Protein AF-A0A3N9XK97-F1 (afdb_monomer_lite)

pLDDT: mean 85.27, std 16.32, range [43.38, 98.25]

Secondary structure (DSSP, 8-state):
-PPPGGGSPPSS--PPPPEEEETTEEEEPPSS-S---EEEEE--SSPPTTPPPGGGSHHHHHHHHHHHHTT-EEEEEP---PPP-----SSS-GGG-S--

Foldseek 3Di:
DDDDQLADAAPDDFDQFDWDDDPQKIKRAAPDDDDAAEEEDEDDDDDDPPDDFSCNRNHNSVVSRVQSPVRYIYIYGGDHDDDPPPVDDPDDPPPPDPDD

InterPro domains:
  IPR029058 Alpha/Beta hydrolase fold [G3DSA:3.40.50.1820] (5-99)
  IPR029058 Alpha/Beta hydrolase fold [SSF53474] (25-79)

Organism: NCBI:txid709868

Structure (mmCIF, N/CA/C/O backbone):
data_AF-A0A3N9XK97-F1
#
_entry.id   AF-A0A3N9XK97-F1
#
loop_
_atom_site.group_PDB
_atom_site.id
_atom_site.type_symbol
_atom_site.label_atom_id
_atom_site.label_alt_id
_atom_site.label_comp_id
_atom_site.label_asym_id
_atom_site.label_entity_id
_atom_site.label_seq_id
_atom_site.pdbx_PDB_ins_code
_atom_site.Cartn_x
_atom_site.Cartn_y
_atom_site.Cartn_z
_atom_site.occupancy
_atom_site.B_iso_or_equiv
_atom_site.auth_seq_id
_atom_site.auth_comp_id
_atom_site.auth_asym_id
_atom_site.auth_atom_id
_atom_site.pdbx_PDB_model_num
ATOM 1 N N . MET A 1 1 ? 29.096 3.831 1.223 1.00 58.31 1 MET A N 1
ATOM 2 C CA . MET A 1 1 ? 28.212 2.800 0.637 1.00 58.31 1 MET A CA 1
ATOM 3 C C . MET A 1 1 ? 26.780 3.268 0.819 1.00 58.31 1 MET A C 1
ATOM 5 O O . MET A 1 1 ? 26.418 3.600 1.938 1.00 58.31 1 MET A O 1
ATOM 9 N N . THR A 1 2 ? 26.007 3.398 -0.258 1.00 76.38 2 THR A N 1
ATOM 10 C CA . THR A 1 2 ? 24.630 3.913 -0.194 1.00 76.38 2 THR A CA 1
ATOM 11 C C . THR A 1 2 ? 23.667 2.755 0.040 1.00 76.38 2 THR A C 1
ATOM 13 O O . THR A 1 2 ? 23.672 1.804 -0.735 1.00 76.38 2 THR A O 1
ATOM 16 N N . THR A 1 3 ? 22.829 2.830 1.074 1.00 80.94 3 THR A N 1
ATOM 17 C CA . THR A 1 3 ? 21.809 1.807 1.344 1.00 80.94 3 THR A CA 1
ATOM 18 C C . THR A 1 3 ? 20.812 1.715 0.176 1.00 80.94 3 THR A C 1
ATOM 20 O O . THR A 1 3 ? 20.308 2.765 -0.267 1.00 80.94 3 THR A O 1
ATOM 23 N N . PRO A 1 4 ? 20.499 0.501 -0.323 1.00 85.75 4 PRO A N 1
ATOM 24 C CA . PRO A 1 4 ? 19.466 0.290 -1.334 1.00 85.75 4 PRO A CA 1
ATOM 25 C C . PRO A 1 4 ? 18.120 0.855 -0.888 1.00 85.75 4 PRO A C 1
ATOM 27 O O . PRO A 1 4 ? 17.770 0.763 0.286 1.00 85.75 4 PRO A O 1
ATOM 30 N N . VAL A 1 5 ? 17.342 1.414 -1.819 1.00 85.75 5 VAL A N 1
ATOM 31 C CA . VAL A 1 5 ? 16.054 2.066 -1.508 1.00 85.75 5 VAL A CA 1
ATOM 32 C C . VAL A 1 5 ? 15.091 1.151 -0.745 1.00 85.75 5 VAL A C 1
ATOM 34 O O . VAL A 1 5 ? 14.472 1.601 0.213 1.00 85.75 5 VAL A O 1
ATOM 37 N N . ALA A 1 6 ? 15.053 -0.140 -1.087 1.00 86.88 6 ALA A N 1
ATOM 38 C CA . ALA A 1 6 ? 14.200 -1.136 -0.440 1.00 86.88 6 ALA A CA 1
ATOM 39 C C . ALA A 1 6 ? 14.479 -1.304 1.066 1.00 86.88 6 ALA A C 1
ATOM 41 O O . ALA A 1 6 ? 13.582 -1.645 1.834 1.00 86.88 6 ALA A O 1
ATOM 42 N N . GLN A 1 7 ? 15.720 -1.039 1.484 1.00 90.31 7 GLN A N 1
ATOM 43 C CA . GLN A 1 7 ? 16.211 -1.209 2.853 1.00 90.31 7 GLN A CA 1
ATOM 44 C C . GLN A 1 7 ? 16.345 0.115 3.608 1.00 90.31 7 GLN A C 1
ATOM 46 O O . GLN A 1 7 ? 16.758 0.122 4.767 1.00 90.31 7 GLN A O 1
ATOM 51 N N . ARG A 1 8 ? 16.049 1.255 2.971 1.00 90.31 8 ARG A N 1
ATOM 52 C CA . ARG A 1 8 ? 16.104 2.540 3.670 1.00 90.31 8 ARG A CA 1
ATOM 53 C C . ARG A 1 8 ? 14.977 2.579 4.700 1.00 90.31 8 ARG A C 1
ATOM 55 O O . ARG A 1 8 ? 13.827 2.363 4.316 1.00 90.31 8 ARG A O 1
ATOM 62 N N . PRO A 1 9 ? 15.283 2.841 5.981 1.00 90.62 9 PRO A N 1
ATOM 63 C CA . PRO A 1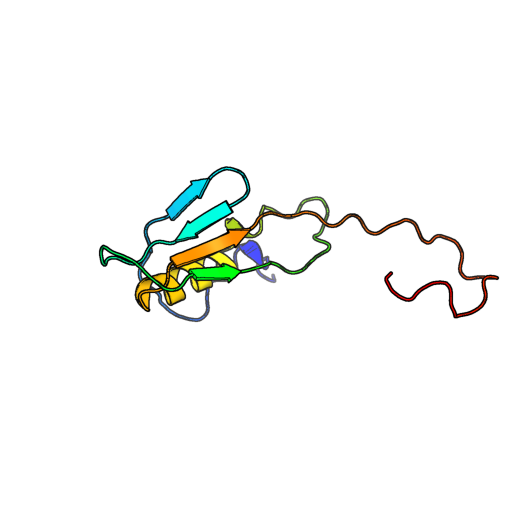 9 ? 14.257 2.902 7.006 1.00 90.62 9 PRO A CA 1
ATOM 64 C C . PRO A 1 9 ? 13.251 4.003 6.673 1.00 90.62 9 PRO A C 1
ATOM 66 O O . PRO A 1 9 ? 13.604 5.041 6.104 1.00 90.62 9 PRO A O 1
ATOM 69 N N . PHE A 1 10 ? 11.993 3.767 7.036 1.00 93.44 10 PHE A N 1
ATOM 70 C CA . PHE A 1 10 ? 10.973 4.799 6.952 1.00 93.44 10 PHE A CA 1
ATOM 71 C C . PHE A 1 10 ? 11.322 5.948 7.903 1.00 93.44 10 PHE A C 1
ATOM 73 O O . PHE A 1 10 ? 11.850 5.723 8.990 1.00 93.44 10 PHE A O 1
ATOM 80 N N . VAL A 1 11 ? 11.057 7.186 7.482 1.00 92.81 11 VAL A N 1
ATOM 81 C CA . VAL A 1 11 ? 11.517 8.375 8.217 1.00 92.81 11 VAL A CA 1
ATOM 82 C C . VAL A 1 11 ? 10.808 8.548 9.564 1.00 92.81 11 VAL A C 1
ATOM 84 O O . VAL A 1 11 ? 11.359 9.157 10.476 1.00 92.81 11 VAL A O 1
ATOM 87 N N . LEU A 1 12 ? 9.590 8.014 9.688 1.00 93.25 12 LEU A N 1
ATOM 88 C CA . LEU A 1 12 ? 8.799 8.065 10.912 1.00 93.25 12 LEU A CA 1
ATOM 89 C C . LEU A 1 12 ? 8.866 6.726 11.646 1.00 93.25 12 LEU A C 1
ATOM 91 O O . LEU A 1 12 ? 8.780 5.661 11.036 1.00 93.25 12 LEU A O 1
ATOM 95 N N . SER A 1 13 ? 8.927 6.789 12.972 1.00 90.50 13 SER A N 1
ATOM 96 C CA . SER A 1 13 ? 8.727 5.620 13.826 1.00 90.50 13 SER A CA 1
ATOM 97 C C . SER A 1 13 ? 7.235 5.312 13.916 1.00 90.50 13 SER A C 1
ATOM 99 O O . SER A 1 13 ? 6.502 5.973 14.650 1.00 90.50 13 SER A O 1
ATOM 101 N N . THR A 1 14 ? 6.775 4.321 13.157 1.00 88.88 14 THR A N 1
ATOM 102 C CA . THR A 1 14 ? 5.371 3.890 13.135 1.00 88.88 14 THR A CA 1
ATOM 103 C C . THR A 1 14 ? 5.201 2.551 13.852 1.00 88.88 14 THR A C 1
ATOM 105 O O . THR A 1 14 ? 6.026 1.657 13.638 1.00 88.88 14 THR A O 1
ATOM 108 N N . PRO A 1 15 ? 4.133 2.354 14.646 1.00 88.19 15 PRO A N 1
ATOM 109 C CA . PRO A 1 15 ? 3.769 1.029 15.138 1.00 88.19 15 PRO A CA 1
ATOM 110 C C . PRO A 1 15 ? 3.600 0.048 13.975 1.00 88.19 15 PRO A C 1
ATOM 112 O O . PRO A 1 15 ? 3.089 0.422 12.920 1.00 88.19 15 PRO A O 1
ATOM 115 N N . ALA A 1 16 ? 4.014 -1.206 14.153 1.00 84.25 16 ALA A N 1
ATOM 116 C CA . ALA A 1 16 ? 3.767 -2.229 13.144 1.00 84.25 16 ALA A CA 1
ATOM 117 C C . ALA A 1 16 ? 2.253 -2.463 13.004 1.00 84.25 16 ALA A C 1
ATOM 119 O O . ALA A 1 16 ? 1.572 -2.714 13.997 1.00 84.25 16 ALA A O 1
ATOM 120 N N . ALA A 1 17 ? 1.740 -2.387 11.776 1.00 88.50 17 ALA A N 1
ATOM 121 C CA . ALA A 1 17 ? 0.351 -2.716 11.473 1.00 88.50 17 ALA A CA 1
ATOM 122 C C . ALA A 1 17 ? 0.214 -4.200 11.086 1.00 88.50 17 ALA A C 1
ATOM 124 O O . ALA A 1 17 ? 1.125 -4.733 10.438 1.00 88.50 17 ALA A O 1
ATOM 125 N N . PRO A 1 18 ? -0.906 -4.863 11.434 1.00 92.38 18 PRO A N 1
ATOM 126 C CA . PRO A 1 18 ? -1.266 -6.157 10.864 1.00 92.38 18 PRO A CA 1
ATOM 127 C C . PRO A 1 18 ? -1.315 -6.077 9.337 1.00 92.38 18 PRO A C 1
ATOM 129 O O . PRO A 1 18 ? -1.842 -5.107 8.789 1.00 92.38 18 PRO A O 1
ATOM 132 N N . ILE A 1 19 ? -0.760 -7.088 8.666 1.00 95.56 19 ILE A N 1
ATOM 133 C CA . ILE A 1 19 ? -0.727 -7.174 7.204 1.00 95.56 19 ILE A CA 1
ATOM 134 C C . ILE A 1 19 ? -1.394 -8.465 6.761 1.00 95.56 19 ILE A C 1
ATOM 136 O O . ILE A 1 19 ? -1.014 -9.546 7.210 1.00 95.56 19 ILE A O 1
ATOM 140 N N . GLU A 1 20 ? -2.331 -8.342 5.830 1.00 96.06 20 GLU A N 1
ATOM 141 C CA . GLU A 1 20 ? -2.912 -9.464 5.105 1.00 96.06 20 GLU A CA 1
ATOM 142 C C . GLU A 1 20 ? -2.478 -9.430 3.636 1.00 96.06 20 GLU A C 1
ATOM 144 O O . GLU A 1 20 ? -2.666 -8.432 2.940 1.00 96.06 20 GLU A O 1
ATOM 149 N N . ARG A 1 21 ? -1.892 -10.529 3.156 1.00 97.06 21 ARG A N 1
ATOM 150 C CA . ARG A 1 21 ? -1.392 -10.690 1.784 1.00 97.06 21 ARG A CA 1
ATOM 151 C C . ARG A 1 21 ? -2.459 -11.389 0.941 1.00 97.06 21 ARG A C 1
ATOM 153 O O . ARG A 1 21 ? -2.745 -12.563 1.162 1.00 97.06 21 ARG A O 1
ATOM 160 N N . HIS A 1 22 ? -2.995 -10.688 -0.051 1.00 96.69 22 HIS A N 1
ATOM 161 C CA . HIS A 1 22 ? -4.030 -11.161 -0.971 1.00 96.69 22 HIS A CA 1
ATOM 162 C C . HIS A 1 22 ? -3.528 -11.045 -2.416 1.00 96.69 22 HIS A C 1
ATOM 164 O O . HIS A 1 22 ? -3.744 -10.036 -3.087 1.00 96.69 22 HIS A O 1
ATOM 170 N N . GLY A 1 23 ? -2.818 -12.070 -2.899 1.00 95.88 23 GLY A N 1
ATOM 171 C CA . GLY A 1 23 ? -2.223 -12.068 -4.242 1.00 95.88 23 GLY A CA 1
ATOM 172 C C . GLY A 1 23 ? -1.248 -10.902 -4.439 1.00 95.88 23 GLY A C 1
ATOM 173 O O . GLY A 1 23 ? -0.237 -10.805 -3.737 1.00 95.88 23 GLY A O 1
ATOM 174 N N . ASP A 1 24 ? -1.578 -9.999 -5.363 1.00 96.88 24 ASP A N 1
ATOM 175 C CA . ASP A 1 24 ? -0.784 -8.807 -5.694 1.00 96.88 24 ASP A CA 1
ATOM 176 C C . ASP A 1 24 ? -1.067 -7.605 -4.780 1.00 96.88 24 ASP A C 1
ATOM 178 O O . ASP A 1 24 ? -0.571 -6.507 -5.026 1.00 96.88 24 ASP A O 1
ATOM 182 N N . VAL A 1 25 ? -1.855 -7.785 -3.717 1.00 98.06 25 VAL A N 1
ATOM 183 C CA . VAL A 1 25 ? -2.225 -6.712 -2.789 1.00 98.06 25 VAL A CA 1
ATOM 184 C C . VAL A 1 25 ? -1.872 -7.075 -1.353 1.00 98.06 25 VAL A C 1
ATOM 186 O O . VAL A 1 25 ? -2.118 -8.191 -0.902 1.00 98.06 25 VAL A O 1
ATOM 189 N N . ASP A 1 26 ? -1.352 -6.100 -0.616 1.00 98.06 26 ASP A N 1
ATOM 190 C CA . ASP A 1 26 ? -1.142 -6.169 0.828 1.00 98.06 26 ASP A CA 1
ATOM 191 C C . ASP A 1 26 ? -2.046 -5.181 1.536 1.00 98.06 26 ASP A C 1
ATOM 193 O O . ASP A 1 26 ? -1.960 -3.978 1.288 1.00 98.06 26 ASP A O 1
ATOM 197 N N . LEU A 1 27 ? -2.874 -5.673 2.450 1.00 97.62 27 LEU A N 1
ATOM 198 C CA . LEU A 1 27 ? -3.735 -4.847 3.281 1.00 97.62 27 LEU A CA 1
ATOM 199 C C . LEU A 1 27 ? -3.084 -4.620 4.640 1.00 97.62 27 LEU A C 1
ATOM 201 O O . LEU A 1 27 ? -2.969 -5.546 5.437 1.00 97.62 27 LEU A O 1
ATOM 205 N N . HIS A 1 28 ? -2.699 -3.380 4.922 1.00 96.94 28 HIS A N 1
ATOM 206 C CA . HIS A 1 2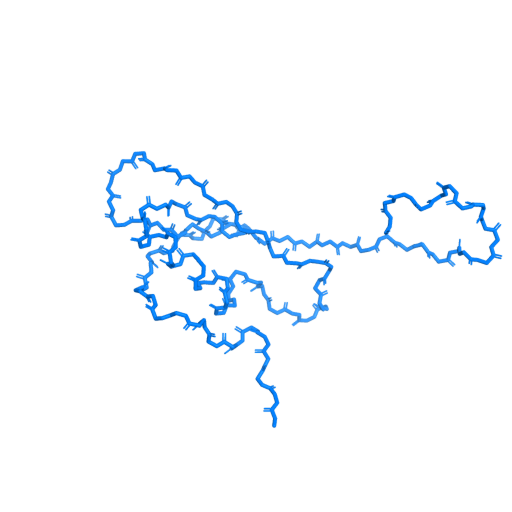8 ? -2.392 -2.929 6.272 1.00 96.94 28 HIS A CA 1
ATOM 207 C C . HIS A 1 28 ? -3.689 -2.492 6.948 1.00 96.94 28 HIS A C 1
ATOM 209 O O . HIS A 1 28 ? -4.338 -1.538 6.504 1.00 96.94 28 HIS A O 1
ATOM 215 N N . LEU A 1 29 ? -4.066 -3.199 8.009 1.00 96.00 29 LEU A N 1
ATOM 216 C CA . LEU A 1 29 ? -5.344 -2.999 8.683 1.00 96.00 29 LEU A CA 1
ATOM 217 C C . LEU A 1 29 ? -5.195 -2.099 9.916 1.00 96.00 29 LEU A C 1
ATOM 219 O O . LEU A 1 29 ? -4.233 -2.255 10.674 1.00 96.00 29 LEU A O 1
ATOM 223 N N . PRO A 1 30 ? -6.138 -1.170 10.154 1.00 95.06 30 PRO A N 1
ATOM 224 C CA . PRO A 1 30 ? -6.196 -0.447 11.413 1.00 95.06 30 PRO A CA 1
ATOM 225 C C . PRO A 1 30 ? -6.619 -1.381 12.557 1.00 95.06 30 PRO A C 1
ATOM 227 O O . PRO A 1 30 ? -7.250 -2.411 12.342 1.00 95.06 30 PRO A O 1
ATOM 230 N N . THR A 1 31 ? -6.306 -1.004 13.797 1.00 89.31 31 THR A N 1
ATOM 231 C CA . THR A 1 31 ? -6.647 -1.808 14.988 1.00 89.31 31 THR A CA 1
ATOM 232 C C . THR A 1 31 ? -8.149 -1.821 15.299 1.00 89.31 31 THR A C 1
ATOM 234 O O . THR A 1 31 ? -8.628 -2.703 16.010 1.00 89.31 31 THR A O 1
ATOM 237 N N . HIS A 1 32 ? -8.899 -0.822 14.825 1.00 86.44 32 HIS A N 1
ATOM 238 C CA . HIS A 1 32 ? -10.336 -0.733 15.076 1.00 86.44 32 HIS A CA 1
ATOM 239 C C . HIS A 1 32 ? -11.125 -1.663 14.147 1.00 86.44 32 HIS A C 1
ATOM 241 O O . HIS A 1 32 ? -10.656 -2.051 13.079 1.00 86.44 32 HIS A O 1
ATOM 247 N N . SER A 1 33 ? -12.325 -2.039 14.586 1.00 83.75 33 SER A N 1
ATOM 248 C CA . SER A 1 33 ? -13.234 -2.875 13.803 1.00 83.75 33 SER A CA 1
ATOM 249 C C . SER A 1 33 ? -14.336 -2.025 13.179 1.00 83.75 33 SER A C 1
ATOM 251 O O . SER A 1 33 ? -14.842 -1.091 13.802 1.00 83.75 33 SER A O 1
ATOM 253 N N . GLY A 1 34 ? -14.725 -2.376 11.953 1.00 89.00 34 GLY A N 1
ATOM 254 C CA . GLY A 1 34 ? -15.791 -1.711 11.209 1.00 89.00 34 GLY A CA 1
ATOM 255 C C . GLY A 1 34 ? -15.307 -1.043 9.919 1.00 89.00 34 GLY A C 1
ATOM 256 O O . GLY A 1 34 ? -14.147 -1.187 9.532 1.00 89.00 34 GLY A O 1
ATOM 257 N N . PRO A 1 35 ? -16.209 -0.346 9.210 1.00 92.44 35 PRO A N 1
ATOM 258 C CA . PRO A 1 35 ? -15.868 0.349 7.978 1.00 92.44 35 PRO A CA 1
ATOM 259 C C . PRO A 1 35 ? -14.796 1.417 8.210 1.00 92.44 35 PRO A C 1
ATOM 261 O O . PRO A 1 35 ? -14.904 2.236 9.122 1.00 92.44 35 PRO A O 1
ATOM 264 N N . ALA A 1 36 ? -13.792 1.436 7.340 1.00 93.75 36 ALA A N 1
ATOM 265 C CA . ALA A 1 36 ? -12.719 2.417 7.345 1.00 93.75 36 ALA A CA 1
ATOM 266 C C . ALA A 1 36 ? -12.537 2.990 5.934 1.00 93.75 36 ALA A C 1
ATOM 268 O O . ALA A 1 36 ? -12.788 2.284 4.951 1.00 93.75 36 ALA A O 1
ATOM 269 N N . PRO A 1 37 ? -12.072 4.243 5.799 1.00 96.38 37 PRO A N 1
ATOM 270 C CA . PRO A 1 37 ? -11.572 4.718 4.517 1.00 96.38 37 PRO A CA 1
ATOM 271 C C . PRO A 1 37 ? -10.412 3.830 4.050 1.00 96.38 37 PRO A C 1
ATOM 273 O O . PRO A 1 37 ? -9.638 3.321 4.867 1.00 96.38 37 PRO A O 1
ATOM 276 N N . ALA A 1 38 ? -10.292 3.666 2.733 1.00 96.69 38 ALA A N 1
ATOM 277 C CA . ALA A 1 38 ? -9.235 2.882 2.113 1.00 96.69 38 ALA A CA 1
ATOM 278 C C . ALA A 1 38 ? -8.321 3.770 1.259 1.00 96.69 38 ALA A C 1
ATOM 280 O O . ALA A 1 38 ? -8.799 4.627 0.514 1.00 96.69 38 ALA A O 1
ATOM 281 N N . VAL A 1 39 ? -7.011 3.541 1.345 1.00 98.25 39 VAL A N 1
ATOM 282 C CA . VAL A 1 39 ? -5.995 4.198 0.513 1.00 98.25 39 VAL A CA 1
ATOM 283 C C . VAL A 1 39 ? -5.215 3.141 -0.250 1.00 98.25 39 VAL A C 1
ATOM 285 O O . VAL A 1 39 ? -4.689 2.203 0.342 1.00 98.25 39 VAL A O 1
ATOM 288 N N . VAL A 1 40 ? -5.109 3.311 -1.566 1.00 98.00 40 VAL A N 1
ATOM 289 C CA . VAL A 1 40 ? -4.267 2.468 -2.419 1.00 98.00 40 VAL A CA 1
ATOM 290 C C . VAL A 1 40 ? -2.940 3.179 -2.646 1.00 98.00 40 VAL A C 1
ATOM 292 O O . VAL A 1 40 ? -2.910 4.298 -3.157 1.00 98.00 40 VAL A O 1
ATOM 295 N N . VAL A 1 41 ? -1.840 2.534 -2.273 1.00 97.44 41 VAL A N 1
ATOM 296 C CA . VAL A 1 41 ? -0.487 3.050 -2.482 1.00 97.44 41 VAL A CA 1
ATOM 297 C C . VAL A 1 41 ? 0.124 2.333 -3.674 1.00 97.44 41 VAL A C 1
ATOM 299 O O . VAL A 1 41 ? 0.326 1.119 -3.660 1.00 97.44 41 VAL A O 1
ATOM 302 N N . VAL A 1 42 ? 0.431 3.114 -4.703 1.00 96.31 42 VAL A N 1
ATOM 303 C CA . VAL A 1 42 ? 0.988 2.636 -5.967 1.00 96.31 42 VAL A CA 1
ATOM 304 C C . VAL A 1 42 ? 2.461 3.023 -6.015 1.00 96.31 42 VAL A C 1
ATOM 306 O O . VAL A 1 42 ? 2.805 4.201 -5.888 1.00 96.31 42 VAL A O 1
ATOM 309 N N . HIS A 1 43 ? 3.345 2.038 -6.165 1.00 94.19 43 HIS A N 1
ATOM 310 C CA . HIS A 1 43 ? 4.772 2.317 -6.291 1.00 94.19 43 HIS A CA 1
ATOM 311 C C . HIS A 1 43 ? 5.109 2.974 -7.636 1.00 94.19 43 HIS A C 1
ATOM 313 O O . HIS A 1 43 ? 4.335 2.904 -8.587 1.00 94.19 43 HIS A O 1
ATOM 319 N N . GLY A 1 44 ? 6.277 3.611 -7.738 1.00 91.69 44 GLY A N 1
ATOM 320 C CA . GLY A 1 44 ? 6.764 4.127 -9.021 1.00 91.69 44 GLY A CA 1
ATOM 321 C C . GLY A 1 44 ? 7.139 2.995 -9.984 1.00 91.69 44 GLY A C 1
ATOM 322 O O . GLY A 1 44 ? 7.578 1.932 -9.544 1.00 91.69 44 GLY A O 1
ATOM 323 N N . ALA A 1 45 ? 6.982 3.224 -11.287 1.00 90.25 45 ALA A N 1
ATOM 324 C CA . ALA A 1 45 ? 7.335 2.279 -12.346 1.00 90.25 45 ALA A CA 1
ATOM 325 C C . ALA A 1 45 ? 7.964 3.016 -13.551 1.00 90.25 45 ALA A C 1
ATOM 327 O O . ALA A 1 45 ? 7.694 4.207 -13.728 1.00 90.25 45 ALA A O 1
ATOM 328 N N . PRO A 1 46 ? 8.780 2.343 -14.388 1.00 90.75 46 PRO A N 1
ATOM 329 C CA . PRO A 1 46 ? 9.190 0.938 -14.291 1.00 90.75 46 PRO A CA 1
ATOM 330 C C . PRO A 1 46 ? 10.219 0.705 -13.177 1.00 90.75 46 PRO A C 1
ATOM 332 O O . PRO A 1 46 ? 10.996 1.594 -12.828 1.00 90.75 46 PRO A O 1
ATOM 335 N N . LEU A 1 47 ? 10.226 -0.506 -12.625 1.00 89.44 47 LEU A N 1
ATOM 336 C CA . LEU A 1 47 ? 11.240 -0.930 -11.665 1.00 89.44 47 LEU A CA 1
ATOM 337 C C . LEU A 1 47 ? 12.459 -1.524 -12.390 1.00 89.44 47 LEU A C 1
ATOM 339 O O . LEU A 1 47 ? 12.324 -2.029 -13.507 1.00 89.44 47 LEU A O 1
ATOM 343 N N . PRO A 1 48 ? 13.650 -1.502 -11.764 1.00 87.19 48 PRO A N 1
ATOM 344 C CA . PRO A 1 48 ? 14.771 -2.322 -12.210 1.00 87.19 48 PRO A CA 1
ATOM 345 C C . PRO A 1 48 ? 14.374 -3.810 -12.298 1.00 87.19 48 PRO A C 1
ATOM 347 O O . PRO A 1 48 ? 13.598 -4.255 -11.452 1.00 87.19 48 PRO A O 1
ATOM 350 N N . PRO A 1 49 ? 14.927 -4.592 -13.247 1.00 83.25 49 PRO A N 1
ATOM 351 C CA . PRO A 1 49 ? 14.523 -5.986 -13.476 1.00 83.25 49 PRO A CA 1
ATOM 352 C C . PRO A 1 49 ?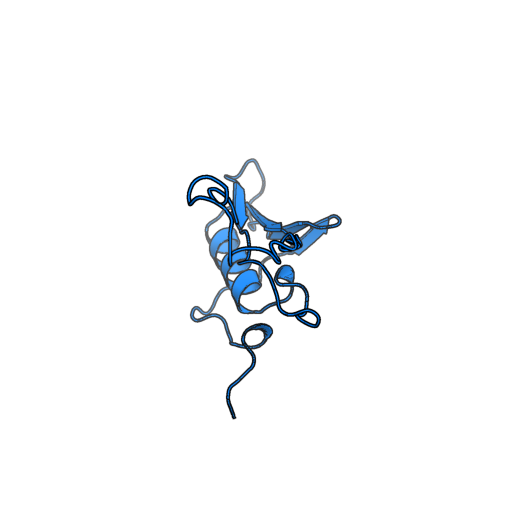 14.594 -6.889 -12.237 1.00 83.25 49 PRO A C 1
ATOM 354 O O . PRO A 1 49 ? 13.735 -7.742 -12.054 1.00 83.25 49 PRO A O 1
ATOM 357 N N . ASP A 1 50 ? 15.585 -6.658 -11.374 1.00 86.06 50 ASP A N 1
ATOM 358 C CA . ASP A 1 50 ? 15.848 -7.470 -10.178 1.00 86.06 50 ASP A CA 1
ATOM 359 C C . ASP A 1 50 ? 15.411 -6.771 -8.881 1.00 86.06 50 ASP A C 1
ATOM 361 O O . ASP A 1 50 ? 15.859 -7.108 -7.781 1.00 86.06 50 ASP A O 1
ATOM 365 N N . ALA A 1 51 ? 14.582 -5.732 -8.990 1.00 88.38 51 ALA A N 1
ATOM 366 C CA . ALA A 1 51 ? 14.044 -5.070 -7.818 1.00 88.38 51 ALA A CA 1
ATOM 367 C C . ALA A 1 51 ? 13.102 -6.021 -7.066 1.00 88.38 51 ALA A C 1
ATOM 369 O O . ALA A 1 51 ? 12.175 -6.580 -7.647 1.00 88.38 51 ALA A O 1
ATOM 370 N N . ALA A 1 52 ? 13.316 -6.165 -5.755 1.00 92.12 52 ALA A N 1
ATOM 371 C CA . ALA A 1 52 ? 12.355 -6.839 -4.886 1.00 92.12 52 ALA A CA 1
ATOM 372 C C . ALA A 1 52 ? 10.976 -6.163 -4.987 1.00 92.12 52 ALA A C 1
ATOM 374 O O . ALA A 1 52 ? 10.904 -4.963 -5.273 1.00 92.12 52 ALA A O 1
ATOM 375 N N . ASP A 1 53 ? 9.904 -6.902 -4.697 1.00 93.75 53 ASP A N 1
ATOM 376 C CA . ASP A 1 53 ? 8.541 -6.365 -4.717 1.00 93.75 53 ASP A CA 1
ATOM 377 C C . ASP A 1 53 ? 8.447 -5.123 -3.802 1.00 93.75 53 ASP A C 1
ATOM 379 O O . ASP A 1 53 ? 8.799 -5.204 -2.618 1.00 93.75 53 ASP A O 1
ATOM 383 N N . PRO A 1 54 ? 8.004 -3.959 -4.316 1.00 95.06 54 PRO A N 1
ATOM 384 C CA . PRO A 1 54 ? 7.876 -2.743 -3.520 1.00 95.06 54 PRO A CA 1
ATOM 385 C C . PRO A 1 54 ? 7.013 -2.887 -2.271 1.00 95.06 54 PRO A C 1
ATOM 387 O O . PRO A 1 54 ? 7.249 -2.168 -1.302 1.00 95.06 54 PRO A O 1
ATOM 390 N N . ARG A 1 55 ? 6.066 -3.830 -2.237 1.00 95.81 55 ARG A N 1
ATOM 391 C CA . ARG A 1 55 ? 5.272 -4.121 -1.032 1.00 95.81 55 ARG A CA 1
ATOM 392 C C . ARG A 1 55 ? 6.133 -4.562 0.153 1.00 95.81 55 ARG A C 1
ATOM 394 O O . ARG A 1 55 ? 5.757 -4.333 1.300 1.00 95.81 55 ARG A O 1
ATOM 401 N N . ASP A 1 56 ? 7.311 -5.125 -0.107 1.00 94.12 56 ASP A N 1
ATOM 402 C CA . ASP A 1 56 ? 8.242 -5.581 0.925 1.00 94.12 56 ASP A CA 1
ATOM 403 C C . ASP A 1 56 ? 9.296 -4.520 1.291 1.00 94.12 56 ASP A C 1
ATOM 405 O O . ASP A 1 56 ? 10.078 -4.707 2.227 1.00 94.12 56 ASP A O 1
ATOM 409 N N . TRP A 1 57 ? 9.318 -3.374 0.601 1.00 94.69 57 TRP A N 1
ATOM 410 C CA . TRP A 1 57 ? 10.255 -2.294 0.904 1.00 94.69 57 TRP A CA 1
ATOM 411 C C . TRP A 1 57 ? 9.847 -1.574 2.187 1.00 94.69 57 TRP A C 1
ATOM 413 O O . TRP A 1 57 ? 8.677 -1.238 2.392 1.00 94.69 57 TRP A O 1
ATOM 423 N N . LEU A 1 58 ? 10.833 -1.230 3.020 1.00 94.12 58 LEU A N 1
ATOM 424 C CA . LEU A 1 58 ? 10.589 -0.525 4.284 1.00 94.12 58 LEU A CA 1
ATOM 425 C C . LEU A 1 58 ? 9.867 0.815 4.087 1.00 94.12 58 LEU A C 1
ATOM 427 O O . LEU A 1 58 ? 9.069 1.209 4.933 1.00 94.12 58 LEU A O 1
ATOM 431 N N . LEU A 1 59 ? 10.094 1.484 2.953 1.00 93.81 59 LEU A N 1
ATOM 432 C CA . LEU A 1 59 ? 9.404 2.719 2.591 1.00 93.81 59 LEU A CA 1
ATOM 433 C C . LEU A 1 59 ? 7.881 2.526 2.489 1.00 93.81 59 LEU A C 1
ATOM 435 O O . LEU A 1 59 ? 7.127 3.253 3.133 1.00 93.81 59 LEU A O 1
ATOM 439 N N . TYR A 1 60 ? 7.425 1.551 1.699 1.00 95.44 60 TYR A N 1
ATOM 440 C CA . TYR A 1 60 ? 5.995 1.332 1.462 1.00 95.44 60 TYR A CA 1
ATOM 441 C C . TYR A 1 60 ? 5.314 0.668 2.659 1.00 95.44 60 TYR A C 1
ATOM 443 O O . TYR A 1 60 ? 4.211 1.075 3.025 1.00 95.44 60 TYR A O 1
ATOM 451 N N . ARG A 1 61 ? 6.003 -0.249 3.357 1.00 95.06 61 ARG A N 1
ATOM 452 C CA . ARG A 1 61 ? 5.508 -0.785 4.635 1.00 95.06 61 ARG A CA 1
ATOM 453 C C . ARG A 1 61 ? 5.354 0.304 5.696 1.00 95.06 61 ARG A C 1
ATOM 455 O O . ARG A 1 61 ? 4.412 0.242 6.481 1.00 95.06 61 ARG A O 1
ATOM 462 N N . GLY A 1 62 ? 6.232 1.309 5.696 1.00 95.94 62 GLY A N 1
ATOM 463 C CA . GLY A 1 62 ? 6.127 2.485 6.558 1.00 95.94 62 GLY A CA 1
ATOM 464 C C . GLY A 1 62 ? 4.886 3.334 6.272 1.00 95.94 62 GLY A C 1
ATOM 465 O O . GLY A 1 62 ? 4.170 3.694 7.203 1.00 95.94 62 GLY A O 1
ATOM 466 N N . TYR A 1 63 ? 4.561 3.578 4.996 1.00 96.19 63 TYR A N 1
ATOM 467 C CA . TYR A 1 63 ? 3.296 4.227 4.623 1.00 96.19 63 TYR A CA 1
ATOM 468 C C . TYR A 1 63 ? 2.074 3.412 5.057 1.00 96.19 63 TYR A C 1
ATOM 470 O O . TYR A 1 63 ? 1.151 3.977 5.643 1.00 96.19 63 TYR A O 1
ATOM 478 N N . GLY A 1 64 ? 2.083 2.096 4.824 1.00 96.75 64 GLY A N 1
ATOM 479 C CA . GLY A 1 64 ? 1.005 1.209 5.260 1.00 96.75 64 GLY A CA 1
ATOM 480 C C . GLY A 1 64 ? 0.802 1.234 6.775 1.00 96.75 64 GLY A C 1
ATOM 481 O O . GLY A 1 64 ? -0.322 1.367 7.251 1.00 96.75 64 GLY A O 1
ATOM 482 N N . ALA A 1 65 ? 1.893 1.189 7.541 1.00 96.31 65 ALA A N 1
ATOM 483 C CA . ALA A 1 65 ? 1.863 1.287 8.996 1.00 96.31 65 ALA A CA 1
ATOM 484 C C . ALA A 1 65 ? 1.3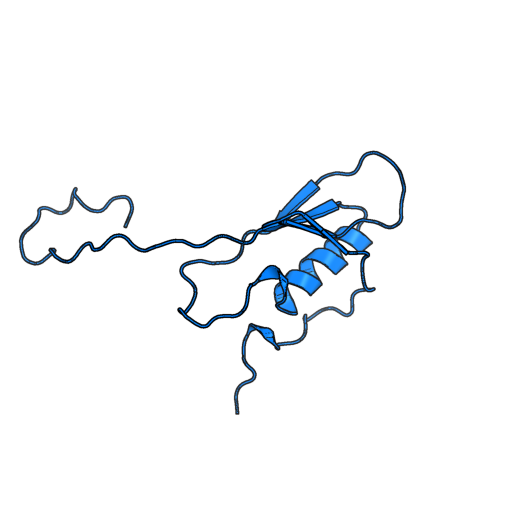59 2.652 9.496 1.00 96.31 65 ALA A C 1
ATOM 486 O O . ALA A 1 65 ? 0.517 2.703 10.391 1.00 96.31 65 ALA A O 1
ATOM 487 N N . LEU A 1 66 ? 1.827 3.756 8.904 1.00 96.94 66 LEU A N 1
ATOM 488 C CA . LEU A 1 66 ? 1.400 5.114 9.256 1.00 96.94 66 LEU A CA 1
ATOM 489 C C . LEU A 1 66 ? -0.108 5.311 9.055 1.00 96.94 66 LEU A C 1
ATOM 491 O O . LEU A 1 66 ? -0.797 5.852 9.922 1.00 96.94 66 LEU A O 1
ATOM 495 N N . LEU A 1 67 ? -0.618 4.883 7.903 1.00 96.75 67 LEU A N 1
ATOM 496 C CA . LEU A 1 67 ? -2.021 5.049 7.537 1.00 96.75 67 LEU A CA 1
ATOM 497 C C . LEU A 1 67 ? -2.927 4.126 8.364 1.00 96.75 67 LEU A C 1
ATOM 499 O O . LEU A 1 67 ? -3.948 4.582 8.879 1.00 96.75 67 LEU A O 1
ATOM 503 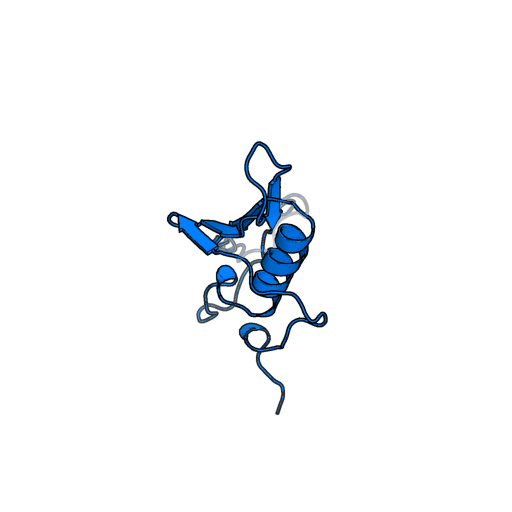N N . ALA A 1 68 ? -2.510 2.880 8.602 1.00 96.25 68 ALA A N 1
ATOM 504 C CA . ALA A 1 68 ? -3.209 1.964 9.504 1.00 96.25 68 ALA A CA 1
ATOM 505 C C . ALA A 1 68 ? -3.271 2.492 10.945 1.00 96.25 68 ALA A C 1
ATOM 507 O O . ALA A 1 68 ? -4.338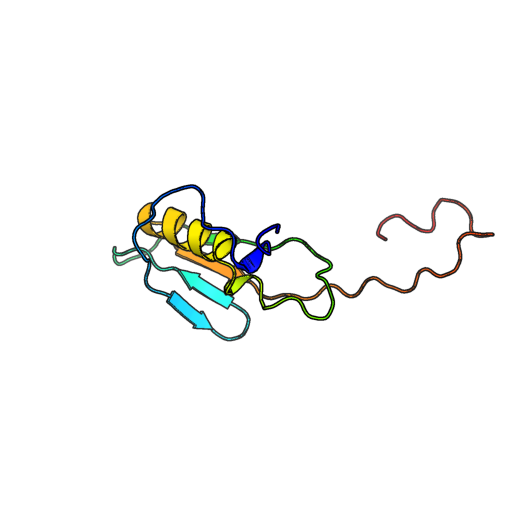 2.479 11.561 1.00 96.25 68 ALA A O 1
ATOM 508 N N . ALA A 1 69 ? -2.169 3.047 11.465 1.00 95.00 69 ALA A N 1
ATOM 509 C CA . ALA A 1 69 ? -2.151 3.715 12.769 1.00 95.00 69 ALA A CA 1
ATOM 510 C C . ALA A 1 69 ? -3.079 4.944 12.818 1.00 95.00 69 ALA A C 1
ATOM 512 O O . ALA A 1 69 ? -3.566 5.309 13.885 1.00 95.00 69 ALA A O 1
ATOM 513 N N . SER A 1 70 ? -3.366 5.547 11.662 1.00 94.44 70 SER A N 1
ATOM 514 C CA . SER A 1 70 ? -4.309 6.661 11.509 1.00 94.44 70 SER A CA 1
ATOM 515 C C . SER A 1 70 ? -5.762 6.203 11.299 1.00 94.44 70 SER A C 1
ATOM 517 O O . SER A 1 70 ? -6.633 7.030 11.037 1.00 94.44 70 SER A O 1
ATOM 519 N N . GLY A 1 71 ? -6.046 4.900 11.404 1.00 95.38 71 GLY A N 1
ATOM 520 C CA . GLY A 1 71 ? -7.394 4.346 11.272 1.00 95.38 71 GLY A CA 1
ATOM 521 C C . GLY A 1 71 ? -7.842 4.061 9.835 1.00 95.38 71 GLY A C 1
ATOM 522 O O . GLY A 1 71 ? -9.038 3.876 9.614 1.00 95.38 71 GLY A O 1
ATOM 523 N N . VAL A 1 72 ? -6.916 4.020 8.874 1.00 96.88 72 VAL A N 1
ATOM 524 C CA . VAL A 1 72 ? -7.185 3.847 7.437 1.00 96.88 72 VAL A CA 1
ATOM 525 C C . VAL A 1 72 ? -6.732 2.460 6.975 1.00 96.88 72 VAL A C 1
ATOM 527 O O . VAL A 1 72 ? -5.618 2.040 7.279 1.00 96.88 72 VAL A O 1
ATOM 530 N N . VAL A 1 73 ? -7.550 1.757 6.191 1.00 97.31 73 VAL A N 1
ATOM 531 C CA . VAL A 1 73 ? -7.108 0.523 5.516 1.00 97.31 73 VAL A CA 1
ATOM 532 C C . VAL A 1 73 ? -6.186 0.901 4.364 1.00 97.31 73 VAL A C 1
ATOM 534 O O . VAL A 1 73 ? -6.559 1.696 3.504 1.00 97.31 73 VAL A O 1
ATOM 537 N N . THR A 1 74 ? -4.984 0.334 4.314 1.00 97.81 74 THR A N 1
ATOM 538 C CA . THR A 1 74 ? -4.030 0.651 3.240 1.00 97.81 74 THR A CA 1
ATOM 539 C C . THR A 1 74 ? -3.758 -0.560 2.374 1.00 97.81 74 THR A C 1
ATOM 541 O O . THR A 1 74 ? -3.295 -1.571 2.882 1.00 97.81 74 THR A O 1
ATOM 544 N N . ALA A 1 75 ? -3.997 -0.437 1.072 1.00 98.12 75 ALA A N 1
ATOM 545 C CA . ALA A 1 75 ? -3.681 -1.446 0.074 1.00 98.12 75 ALA A CA 1
ATOM 546 C C . ALA A 1 75 ? -2.377 -1.082 -0.649 1.00 98.12 75 ALA A C 1
ATOM 548 O O . ALA A 1 75 ? -2.346 -0.121 -1.419 1.00 98.12 75 ALA A O 1
ATOM 549 N N . LEU A 1 76 ? -1.301 -1.834 -0.420 1.00 97.94 76 LEU A N 1
ATOM 550 C CA . LEU A 1 76 ? -0.092 -1.749 -1.241 1.00 97.94 76 LEU A CA 1
ATOM 551 C C . LEU A 1 76 ? -0.243 -2.703 -2.424 1.00 97.94 76 LEU A C 1
ATOM 553 O O . LEU A 1 76 ? -0.493 -3.888 -2.221 1.00 97.94 76 LEU A O 1
ATOM 557 N N . VAL A 1 77 ? -0.079 -2.202 -3.646 1.00 97.75 77 VAL A N 1
ATOM 558 C CA . VAL A 1 77 ? -0.232 -3.016 -4.861 1.00 97.75 77 VAL A CA 1
ATOM 559 C C . VAL A 1 77 ? 1.121 -3.379 -5.460 1.00 97.75 77 VAL A C 1
ATOM 561 O O . VAL A 1 77 ? 2.013 -2.535 -5.543 1.00 97.75 77 VAL A O 1
ATOM 564 N N . SER A 1 78 ? 1.254 -4.624 -5.903 1.00 96.06 78 SER A N 1
ATOM 565 C CA . SER A 1 78 ? 2.319 -5.078 -6.790 1.00 96.06 78 SER A CA 1
ATOM 566 C C . SER A 1 78 ? 1.836 -4.945 -8.217 1.00 96.06 78 SER A C 1
ATOM 568 O O . SER A 1 78 ? 0.774 -5.452 -8.577 1.00 96.06 78 SER A O 1
ATOM 570 N N . TYR A 1 79 ? 2.598 -4.239 -9.039 1.00 93.75 79 TYR A N 1
ATOM 571 C CA . TYR A 1 79 ? 2.332 -4.190 -10.464 1.00 93.75 79 TYR A CA 1
ATOM 572 C C . TYR A 1 79 ? 3.634 -4.003 -11.231 1.00 93.75 79 TYR A C 1
ATOM 574 O O . TYR A 1 79 ? 4.624 -3.483 -10.722 1.00 93.75 79 TYR A O 1
ATOM 582 N N . GLN A 1 80 ? 3.642 -4.437 -12.484 1.00 89.06 80 GLN A N 1
ATOM 583 C CA . GLN A 1 80 ? 4.787 -4.272 -13.367 1.00 89.06 80 GLN A CA 1
ATOM 584 C C . GLN A 1 80 ? 4.343 -3.510 -14.605 1.00 89.06 80 GLN A C 1
ATOM 586 O O . GLN A 1 80 ? 3.302 -3.802 -15.192 1.00 89.06 80 GLN A O 1
ATOM 591 N N . VAL A 1 81 ? 5.144 -2.523 -15.000 1.00 87.69 81 VAL A N 1
ATOM 592 C CA . VAL A 1 81 ? 4.947 -1.791 -16.251 1.00 87.69 81 VAL A CA 1
ATOM 593 C C . VAL A 1 81 ? 6.072 -2.173 -17.185 1.00 87.69 81 VAL A C 1
ATOM 595 O O . VAL A 1 81 ? 7.239 -1.877 -16.930 1.00 87.69 81 VAL A O 1
ATOM 598 N N . THR A 1 82 ? 5.719 -2.811 -18.292 1.00 80.19 82 THR A N 1
ATOM 599 C CA . THR A 1 82 ? 6.649 -3.009 -19.396 1.00 80.19 82 THR A CA 1
ATOM 600 C C . THR A 1 82 ? 6.628 -1.754 -20.255 1.00 80.19 82 THR A C 1
ATOM 602 O O . THR A 1 82 ? 5.596 -1.410 -20.831 1.00 80.19 82 THR A O 1
ATOM 605 N N . LEU A 1 83 ? 7.760 -1.053 -20.347 1.00 71.88 83 LEU A N 1
ATOM 606 C CA . LEU A 1 83 ? 7.898 0.005 -21.342 1.00 71.88 83 LEU A CA 1
ATOM 607 C C . LEU A 1 83 ? 7.773 -0.629 -22.731 1.00 71.88 83 LEU A C 1
ATOM 609 O O . LEU A 1 83 ? 8.537 -1.530 -23.083 1.00 71.88 83 LEU A O 1
ATOM 613 N N . GLY A 1 84 ? 6.805 -0.165 -23.519 1.00 64.81 84 GLY A N 1
ATOM 614 C CA . GLY A 1 84 ? 6.700 -0.553 -24.921 1.00 64.81 84 GLY A CA 1
ATOM 615 C C . GLY A 1 84 ? 7.986 -0.194 -25.670 1.00 64.81 84 GLY A C 1
ATOM 616 O O . GLY A 1 84 ? 8.587 0.856 -25.437 1.00 64.81 84 GLY A O 1
ATOM 617 N N . SER A 1 85 ? 8.422 -1.056 -26.586 1.00 59.03 85 SER A N 1
ATOM 618 C CA . SER A 1 85 ? 9.612 -0.832 -27.408 1.00 59.03 85 SER A CA 1
ATOM 619 C C . SER A 1 85 ? 9.363 0.249 -28.470 1.00 59.03 85 SER A C 1
ATOM 621 O O . SER A 1 85 ? 9.187 -0.034 -29.651 1.00 59.03 85 SER A O 1
ATOM 623 N N . CYS A 1 86 ? 9.394 1.530 -28.092 1.00 49.97 86 CYS A N 1
ATOM 624 C CA . CYS A 1 86 ? 9.466 2.612 -29.076 1.00 49.97 86 CYS A CA 1
ATOM 625 C C . CYS A 1 86 ? 10.919 2.774 -29.564 1.00 49.97 86 CYS A C 1
ATOM 627 O O . CYS A 1 86 ? 11.626 3.698 -29.173 1.00 49.97 86 CYS A O 1
ATOM 629 N N . GLN A 1 87 ? 11.397 1.848 -30.405 1.00 53.19 87 GLN A N 1
ATOM 630 C CA . GLN A 1 87 ? 12.755 1.901 -30.975 1.00 53.19 87 GLN A CA 1
ATOM 631 C C . GLN A 1 87 ? 12.893 2.793 -32.230 1.00 53.19 87 GLN A C 1
ATOM 633 O O . GLN A 1 87 ? 13.950 2.801 -32.857 1.00 53.19 87 GLN A O 1
ATOM 638 N N . SER A 1 88 ? 11.896 3.603 -32.612 1.00 52.72 88 SER A N 1
ATOM 639 C CA . SER A 1 88 ? 12.028 4.493 -33.779 1.00 52.72 88 SER A CA 1
ATOM 640 C C . SER A 1 88 ? 11.547 5.927 -33.536 1.00 52.72 88 SER A C 1
ATOM 642 O O . SER A 1 88 ? 10.436 6.332 -33.863 1.00 52.72 88 SER A O 1
ATOM 644 N N . LYS A 1 89 ? 12.462 6.780 -33.070 1.00 47.06 89 LYS A N 1
ATOM 645 C CA . LYS A 1 89 ? 12.375 8.228 -33.319 1.00 47.06 89 LYS A CA 1
ATOM 646 C C . LYS A 1 89 ? 13.679 8.790 -33.869 1.00 47.06 89 LYS A C 1
ATOM 648 O O . LYS A 1 89 ? 14.280 9.690 -33.300 1.00 47.06 89 LYS A O 1
ATOM 653 N N . ARG A 1 90 ? 14.091 8.278 -35.031 1.00 53.03 90 ARG A N 1
ATOM 654 C CA . ARG A 1 90 ? 14.893 9.070 -35.982 1.00 53.03 90 ARG A CA 1
ATOM 655 C C . ARG A 1 90 ? 14.092 9.574 -37.191 1.00 53.03 90 ARG A C 1
ATOM 657 O O . ARG A 1 90 ? 14.642 10.335 -37.973 1.00 53.03 90 ARG A O 1
ATOM 664 N N . SER A 1 91 ? 12.805 9.226 -37.328 1.00 53.69 91 SER A N 1
ATOM 665 C CA . SER A 1 91 ? 12.026 9.615 -38.522 1.00 53.69 91 SER A CA 1
ATOM 666 C C . SER A 1 91 ? 10.496 9.737 -38.367 1.00 53.69 91 SER A C 1
ATOM 668 O O . SER A 1 91 ? 9.828 10.018 -39.358 1.00 53.69 91 SER A O 1
ATOM 670 N N . ALA A 1 92 ? 9.901 9.588 -37.174 1.00 52.34 92 ALA A N 1
ATOM 671 C CA . ALA A 1 92 ? 8.440 9.696 -37.013 1.00 52.34 92 ALA A CA 1
ATOM 672 C C . ALA A 1 92 ? 7.988 11.096 -36.531 1.00 52.34 92 ALA A C 1
ATOM 674 O O . ALA A 1 92 ? 8.582 11.630 -35.587 1.00 52.34 92 ALA A O 1
ATOM 675 N N . PRO A 1 93 ? 6.926 11.693 -37.118 1.00 50.28 93 PRO A N 1
ATOM 676 C CA . PRO A 1 93 ? 6.434 13.013 -36.728 1.00 50.28 93 PRO A CA 1
ATOM 677 C C . PRO A 1 93 ? 5.936 13.026 -35.275 1.00 50.28 93 PRO A C 1
ATOM 679 O O . PRO A 1 93 ? 5.352 12.063 -34.777 1.00 50.28 93 PRO A O 1
ATOM 682 N N . ALA A 1 94 ? 6.150 14.159 -34.601 1.00 53.91 94 ALA A N 1
ATOM 683 C CA . ALA A 1 94 ? 6.059 14.362 -33.150 1.00 53.91 94 ALA A CA 1
ATOM 684 C C . ALA A 1 94 ? 4.739 13.946 -32.455 1.00 53.91 94 ALA A C 1
ATOM 686 O O . ALA A 1 94 ? 4.691 13.910 -31.229 1.00 53.91 94 ALA A O 1
ATOM 687 N N . ARG A 1 95 ? 3.681 13.585 -33.191 1.00 52.94 95 ARG A N 1
ATOM 688 C CA . ARG A 1 95 ? 2.375 13.194 -32.628 1.00 52.94 95 ARG A CA 1
ATOM 689 C C . ARG A 1 95 ? 2.303 11.736 -32.144 1.00 52.94 95 ARG A C 1
ATOM 691 O O . ARG A 1 95 ? 1.337 11.391 -31.476 1.00 52.94 95 ARG A O 1
ATOM 698 N N . ALA A 1 96 ? 3.305 10.900 -32.436 1.00 50.53 96 ALA A N 1
ATOM 699 C CA . ALA A 1 96 ? 3.257 9.458 -32.153 1.00 50.53 96 ALA A CA 1
ATOM 700 C C . ALA A 1 96 ? 3.691 9.030 -30.732 1.00 50.53 96 ALA A C 1
ATOM 702 O O . ALA A 1 96 ? 3.514 7.871 -30.381 1.00 50.53 96 ALA A O 1
ATOM 703 N N . CYS A 1 97 ? 4.219 9.930 -29.890 1.00 48.34 97 CYS A N 1
ATOM 704 C CA . CYS A 1 97 ? 4.387 9.632 -28.457 1.00 48.34 97 CYS A CA 1
ATOM 705 C C . CYS A 1 97 ? 3.564 10.628 -27.667 1.00 48.34 97 CYS A C 1
ATOM 707 O O . CYS A 1 97 ? 4.023 11.737 -27.412 1.00 48.34 97 CYS A O 1
ATOM 709 N N . ARG A 1 98 ? 2.345 10.243 -27.306 1.00 48.62 98 ARG A N 1
ATOM 710 C CA . ARG A 1 98 ? 1.600 10.958 -26.267 1.00 48.62 98 ARG A CA 1
ATOM 711 C C . ARG A 1 98 ? 1.564 10.198 -24.943 1.00 48.62 98 ARG A C 1
ATOM 713 O O . ARG A 1 98 ? 1.150 10.781 -23.954 1.00 48.62 98 ARG A O 1
ATOM 720 N N . TRP A 1 99 ? 2.010 8.940 -24.949 1.00 48.16 99 TRP A N 1
ATOM 721 C CA . TRP A 1 99 ? 1.903 8.003 -23.829 1.00 48.16 99 TRP A CA 1
ATOM 722 C C . TRP A 1 99 ? 3.032 6.952 -23.848 1.00 48.16 99 TRP A C 1
ATOM 724 O O . TRP A 1 99 ? 2.786 5.774 -23.610 1.00 48.16 99 TRP A O 1
ATOM 734 N N . CYS A 1 100 ? 4.252 7.369 -24.206 1.00 43.38 100 CYS A N 1
ATOM 735 C CA . CYS A 1 100 ? 5.478 6.634 -23.879 1.00 43.38 100 CYS A CA 1
ATOM 736 C C . CYS A 1 100 ? 6.236 7.435 -22.829 1.00 43.38 100 CYS A C 1
ATOM 738 O O . CYS A 1 100 ? 6.223 8.682 -22.973 1.00 43.38 100 CYS A O 1
#

Radius of gyration: 17.83 Å; chains: 1; bounding box: 44×26×54 Å

Sequence (100 aa):
MTTPVAQRPFVLSTPAAPIERHGDVDLHLPTHSGPAPAVVVVHGAPLPPDAADPRDWLLYRGYGALLAASGVVTALVSYQVTLGSCQSKRSAPARACRWC